Protein AF-A0A356QL07-F1 (afdb_monomer)

Sequence (91 aa):
MEVFEEENILEKSQTLGETLAARFNEWQGKFDCIDHVRNMGAMAAFELVNNKTDRTPNPELAAALCKKAREEGLILLSCGMYGNTIRFLMP

Mean predicted aligned error: 3.35 Å

Foldseek 3Di:
DVCCVVVVVVVQQQVLQVVQQVVLVVCVVPDQQWADWDTDRQKTKIFGAPGPPVRHGDQVVVVVVQVVCVVVVHHWAFDDPRSGMTIGDDD

Nearest PDB structures (foldseek):
  5m4b-assembly1_A-2  TM=9.484E-01  e=6.655E-07  Rhizobacter
  3dxv-assembly1_B  TM=9.422E-01  e=8.683E-07  Achromobacter obae
  5m49-ass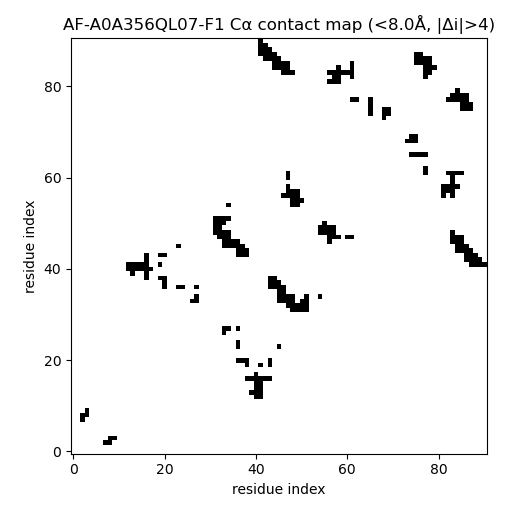embly1_A-2  TM=9.438E-01  e=1.579E-06  Rhizobium freirei PRF 81
  2zuk-assembly1_A  TM=9.402E-01  e=2.688E-06  Achromobacter obae
  5g4j-assembly1_B  TM=9.273E-01  e=2.515E-06  Paenarthrobacter aurescens TC1

Solvent-accessible surface area (backbone atoms only — not comparable to full-atom values): 4877 Å² total; per-residue (Å²): 111,67,66,48,64,78,64,40,46,67,61,51,28,40,55,48,18,52,55,51,49,56,52,45,53,52,42,41,74,72,35,60,36,37,43,79,67,48,69,59,36,33,42,30,37,37,31,28,22,75,31,79,86,79,55,45,74,24,31,68,60,32,52,50,48,32,52,52,35,44,78,74,74,39,90,61,47,64,36,72,97,69,36,13,26,44,56,46,72,67,136

pLDDT: mean 94.53, std 6.19, range [62.12, 98.5]

Structure (mmCIF, N/CA/C/O backbone):
data_AF-A0A356QL07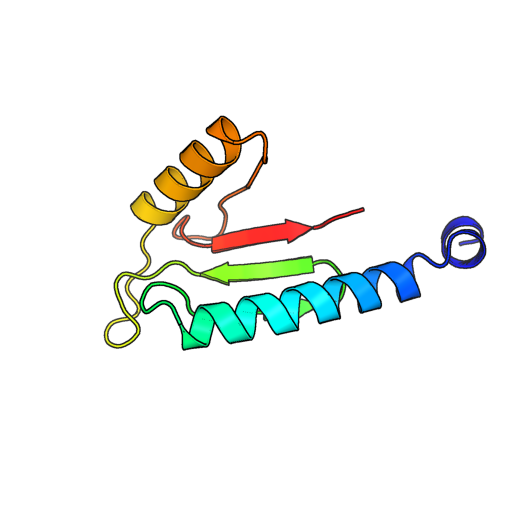-F1
#
_entry.id   AF-A0A356QL07-F1
#
loop_
_atom_site.group_PDB
_atom_site.id
_atom_site.type_symbol
_atom_site.label_atom_id
_atom_site.label_alt_id
_atom_site.label_comp_id
_atom_site.label_asym_id
_atom_site.label_entity_id
_atom_site.label_seq_id
_atom_site.pdbx_PDB_ins_code
_atom_site.Cartn_x
_atom_site.Cartn_y
_atom_site.Cartn_z
_atom_site.occupancy
_atom_site.B_iso_or_equiv
_atom_site.auth_seq_id
_atom_site.auth_comp_id
_atom_site.auth_asym_id
_atom_site.auth_atom_id
_atom_site.pdbx_PDB_model_num
ATOM 1 N N . MET A 1 1 ? -7.950 11.428 26.934 1.00 62.12 1 MET A N 1
ATOM 2 C CA . MET A 1 1 ? -8.013 9.984 27.239 1.00 62.12 1 MET A CA 1
ATOM 3 C C . MET A 1 1 ? -9.452 9.505 27.159 1.00 62.12 1 MET A C 1
ATOM 5 O O . MET A 1 1 ? -9.665 8.542 26.449 1.00 62.12 1 MET A O 1
ATOM 9 N N . GLU A 1 2 ? -10.418 10.243 27.721 1.00 75.38 2 GLU A N 1
ATOM 10 C CA . GLU A 1 2 ? -11.864 9.945 27.613 1.00 75.38 2 GLU A CA 1
ATOM 11 C C . GLU A 1 2 ? -12.330 9.626 26.183 1.00 75.38 2 GLU A C 1
ATOM 13 O O . GLU A 1 2 ? -12.837 8.541 25.956 1.00 75.38 2 GLU A O 1
ATOM 18 N N . VAL A 1 3 ? -12.023 10.460 25.182 1.00 82.31 3 VAL A N 1
ATOM 19 C CA . VAL A 1 3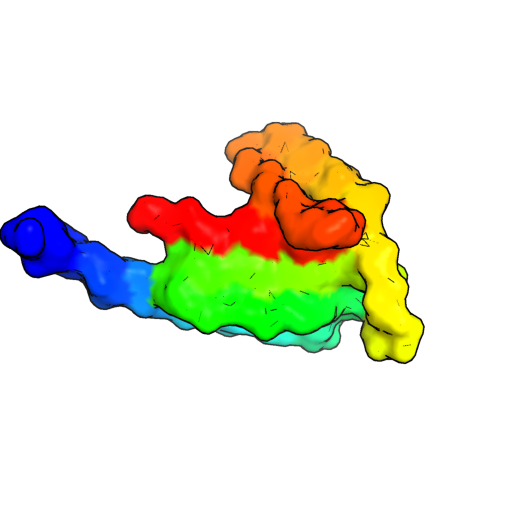 ? -12.415 10.199 23.776 1.00 82.31 3 VAL A CA 1
ATOM 20 C C . VAL A 1 3 ? -11.886 8.861 23.219 1.00 82.31 3 VAL A C 1
ATOM 22 O O . VAL A 1 3 ? -12.555 8.219 22.418 1.00 82.31 3 VAL A O 1
ATOM 25 N N . PHE A 1 4 ? -10.703 8.396 23.644 1.00 78.19 4 PHE A N 1
ATOM 26 C CA . PHE A 1 4 ? -10.174 7.099 23.189 1.00 78.19 4 PHE A CA 1
ATOM 27 C C . PHE A 1 4 ? -11.000 5.922 23.710 1.00 78.19 4 PHE A C 1
ATOM 29 O O . PHE A 1 4 ? -11.137 4.922 23.002 1.00 78.19 4 PHE A O 1
ATOM 36 N N . GLU A 1 5 ? -11.515 6.051 24.931 1.00 79.44 5 GLU A N 1
ATOM 37 C CA . GLU A 1 5 ? -12.331 5.045 25.606 1.00 79.44 5 GLU A CA 1
ATOM 38 C C . GLU A 1 5 ? -13.788 5.134 25.141 1.00 79.44 5 GLU A C 1
ATOM 40 O O . GLU A 1 5 ? -14.365 4.131 24.738 1.00 79.44 5 GLU A O 1
ATOM 45 N N . GLU A 1 6 ? -14.358 6.338 25.095 1.00 86.12 6 GLU A N 1
ATOM 46 C CA . GLU A 1 6 ? -15.735 6.586 24.657 1.00 86.12 6 GLU A CA 1
ATOM 47 C C . GLU A 1 6 ? -15.962 6.196 23.193 1.00 86.12 6 GLU A C 1
ATOM 49 O O . GLU A 1 6 ? -17.010 5.651 22.844 1.00 86.12 6 GLU A O 1
ATOM 54 N N . GLU A 1 7 ? -14.973 6.434 22.325 1.00 85.38 7 GLU A N 1
ATOM 55 C CA . GLU A 1 7 ? -15.073 6.098 20.907 1.00 85.38 7 GLU A CA 1
ATOM 56 C C . GLU A 1 7 ? -14.397 4.772 20.531 1.00 85.38 7 GLU A C 1
ATOM 58 O O . GLU A 1 7 ? -14.378 4.434 19.345 1.00 85.38 7 GLU A O 1
ATOM 63 N N . ASN A 1 8 ? -13.859 4.002 21.486 1.00 88.44 8 ASN A N 1
ATOM 64 C CA . ASN A 1 8 ? -13.157 2.731 21.236 1.00 88.44 8 ASN A CA 1
ATOM 65 C C . ASN A 1 8 ? -12.096 2.824 20.119 1.00 88.44 8 ASN A C 1
ATOM 67 O O . ASN A 1 8 ? -11.969 1.941 19.265 1.00 88.44 8 ASN A O 1
ATOM 71 N N . ILE A 1 9 ? -11.326 3.916 20.102 1.00 89.75 9 ILE A N 1
ATOM 72 C CA . ILE A 1 9 ? -10.398 4.246 19.003 1.00 89.75 9 ILE A CA 1
ATOM 73 C C . ILE A 1 9 ? -9.344 3.147 18.810 1.00 89.75 9 ILE A C 1
ATOM 75 O O . ILE A 1 9 ? -8.999 2.796 17.680 1.00 89.75 9 ILE A O 1
ATOM 79 N N . LEU A 1 10 ? -8.847 2.561 19.905 1.00 90.75 10 LEU A N 1
ATOM 80 C CA . LEU A 1 10 ? -7.841 1.496 19.845 1.00 90.75 10 LEU A CA 1
ATOM 81 C C . LEU A 1 10 ? -8.380 0.222 19.188 1.00 90.75 10 LEU A C 1
ATOM 83 O O . LEU A 1 10 ? -7.705 -0.360 18.341 1.00 90.75 10 LEU A O 1
ATOM 87 N N . GLU A 1 11 ? -9.588 -0.200 19.555 1.00 92.62 11 GLU A N 1
ATOM 88 C CA . GLU A 1 11 ? -10.222 -1.397 18.995 1.00 92.62 11 GLU A CA 1
ATOM 89 C C . GLU A 1 11 ? -10.569 -1.199 17.513 1.00 92.62 11 GLU A C 1
ATOM 91 O O . GLU A 1 11 ? -10.285 -2.065 16.680 1.00 92.62 11 GLU A O 1
ATOM 96 N N . LYS A 1 12 ? -11.082 -0.014 17.152 1.00 92.75 12 LYS A N 1
ATOM 97 C CA . LYS A 1 12 ? -11.313 0.373 15.752 1.00 92.75 12 LYS A CA 1
ATOM 98 C C . LYS A 1 12 ? -10.021 0.329 14.935 1.00 92.75 12 LYS A C 1
ATOM 100 O O . LYS A 1 12 ? -10.004 -0.254 13.852 1.00 92.75 12 LYS A O 1
ATOM 105 N N . SER A 1 13 ? -8.931 0.887 15.465 1.00 93.94 13 SER A N 1
ATOM 106 C CA . SER A 1 13 ? -7.620 0.878 14.805 1.00 93.94 13 SER A CA 1
ATOM 107 C C . SER A 1 13 ? -7.091 -0.543 14.590 1.00 93.94 13 SER A C 1
ATOM 109 O O . SER A 1 13 ? -6.576 -0.848 13.513 1.00 93.94 13 SER A O 1
ATOM 111 N N . GLN A 1 14 ? -7.259 -1.436 15.571 1.00 94.31 14 GLN A N 1
ATOM 112 C CA . GLN A 1 14 ? -6.883 -2.847 15.426 1.00 94.31 14 GLN A CA 1
ATOM 113 C C . GLN A 1 14 ? -7.712 -3.542 14.341 1.00 94.31 14 GLN A C 1
ATOM 115 O O . GLN A 1 14 ? -7.137 -4.116 13.419 1.00 94.31 14 GLN A O 1
ATOM 120 N N . THR A 1 15 ? -9.038 -3.392 14.374 1.00 94.88 15 THR A N 1
ATOM 121 C CA . THR A 1 15 ? -9.958 -3.998 13.393 1.00 94.88 15 THR A CA 1
ATOM 122 C C . THR A 1 15 ? -9.664 -3.537 11.958 1.00 94.88 15 THR A C 1
ATOM 124 O O . THR A 1 15 ? -9.629 -4.334 11.013 1.00 94.88 15 THR A O 1
ATOM 127 N N . LEU A 1 16 ? -9.408 -2.236 11.771 1.00 95.25 16 LEU A N 1
ATOM 128 C CA . LEU A 1 16 ? -8.995 -1.682 10.479 1.00 95.25 16 LEU A CA 1
ATOM 129 C C . LEU A 1 16 ? -7.639 -2.241 10.042 1.00 95.25 16 LEU A C 1
ATOM 131 O O . LEU A 1 16 ? -7.476 -2.635 8.886 1.00 95.25 16 LEU A O 1
ATOM 135 N N . GLY A 1 17 ? -6.681 -2.319 10.966 1.00 95.62 17 GLY A N 1
ATOM 136 C CA . GLY A 1 17 ? -5.364 -2.893 10.716 1.00 95.62 17 GLY A CA 1
ATOM 137 C C . GLY A 1 17 ? -5.414 -4.346 10.255 1.00 95.62 17 GLY A C 1
ATOM 138 O O . GLY A 1 17 ? -4.734 -4.698 9.294 1.00 95.62 17 GLY A O 1
ATOM 139 N N . GLU A 1 18 ? -6.242 -5.176 10.888 1.00 96.56 18 GLU A N 1
ATOM 140 C CA . GLU A 1 18 ? -6.458 -6.576 10.500 1.00 96.56 18 GLU A CA 1
ATOM 141 C C . GLU A 1 18 ? -7.071 -6.687 9.101 1.00 96.56 18 GLU A C 1
ATOM 143 O O . GLU A 1 18 ? -6.605 -7.473 8.272 1.00 96.56 18 GLU A O 1
ATOM 148 N N . THR A 1 19 ? -8.06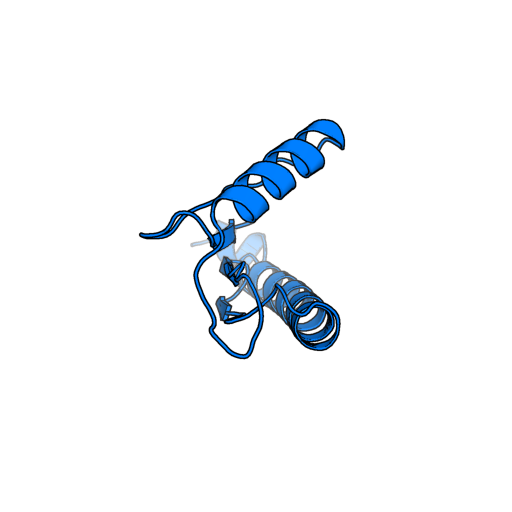0 -5.841 8.801 1.00 96.56 19 THR A N 1
ATOM 149 C CA . THR A 1 19 ? -8.695 -5.777 7.476 1.00 96.56 19 THR A CA 1
ATOM 150 C C . THR A 1 19 ? -7.675 -5.433 6.385 1.00 96.56 19 THR A C 1
ATOM 152 O O . THR A 1 19 ? -7.633 -6.081 5.334 1.00 96.56 19 THR A O 1
ATOM 155 N N . LEU A 1 20 ? -6.823 -4.432 6.634 1.00 96.38 20 LEU A N 1
ATOM 156 C CA . LEU A 1 20 ? -5.762 -4.032 5.708 1.00 96.38 20 LEU A CA 1
ATOM 157 C C . LEU A 1 20 ? -4.700 -5.119 5.569 1.00 96.38 20 LEU A C 1
ATOM 159 O O . LEU A 1 20 ? -4.313 -5.438 4.449 1.00 96.38 20 LEU A O 1
ATOM 163 N N . ALA A 1 21 ? -4.265 -5.727 6.673 1.00 96.44 21 ALA A N 1
ATOM 164 C CA . ALA A 1 21 ? -3.270 -6.792 6.657 1.00 96.44 21 ALA A CA 1
ATOM 165 C C . ALA A 1 21 ? -3.748 -7.993 5.834 1.00 96.44 21 ALA A C 1
ATOM 167 O O . ALA A 1 21 ? -3.011 -8.483 4.979 1.00 96.44 21 ALA A O 1
ATOM 168 N N . ALA A 1 22 ? -4.991 -8.441 6.028 1.00 97.88 22 ALA A N 1
ATOM 169 C CA . ALA A 1 22 ? -5.569 -9.526 5.239 1.00 97.88 22 ALA A CA 1
ATOM 170 C C . ALA A 1 22 ? -5.584 -9.182 3.741 1.00 97.88 22 ALA A C 1
ATOM 172 O O . ALA A 1 22 ? -5.120 -9.969 2.913 1.00 97.88 22 ALA A O 1
ATOM 173 N N . ARG A 1 23 ? -6.040 -7.970 3.393 1.00 97.62 23 ARG A N 1
ATOM 174 C CA . ARG A 1 23 ? -6.091 -7.504 2.002 1.00 97.62 23 ARG A CA 1
ATOM 175 C C . ARG A 1 23 ? -4.705 -7.399 1.368 1.00 97.62 23 ARG A C 1
ATOM 177 O O . ARG A 1 23 ? -4.520 -7.802 0.223 1.00 97.62 23 ARG A O 1
ATOM 184 N N . PHE A 1 24 ? -3.736 -6.848 2.088 1.00 97.38 24 PHE A N 1
ATOM 185 C CA . PHE A 1 24 ? -2.389 -6.642 1.570 1.00 97.38 24 PHE A CA 1
ATOM 186 C C . PHE A 1 24 ? -1.639 -7.962 1.416 1.00 97.38 24 PHE A C 1
ATOM 188 O O . PHE A 1 24 ? -0.948 -8.124 0.419 1.00 97.38 24 PHE A O 1
ATOM 195 N N . ASN A 1 25 ? -1.830 -8.929 2.318 1.00 97.38 25 ASN A N 1
ATOM 196 C CA . ASN A 1 25 ? -1.276 -10.276 2.156 1.00 97.38 25 ASN A CA 1
ATOM 197 C C . ASN A 1 25 ? -1.848 -10.986 0.917 1.00 97.38 25 ASN A C 1
ATOM 199 O O . ASN A 1 25 ? -1.097 -11.595 0.155 1.00 97.38 25 ASN A O 1
ATOM 203 N N . GLU A 1 26 ? -3.157 -10.866 0.664 1.00 98.44 26 GLU A N 1
ATOM 204 C CA . GLU A 1 26 ? -3.772 -11.374 -0.571 1.00 98.44 26 GLU A CA 1
ATOM 205 C C . GLU A 1 26 ? -3.134 -10.724 -1.810 1.00 98.44 26 GLU A C 1
ATOM 207 O O . GLU A 1 26 ? -2.728 -11.408 -2.751 1.00 98.44 26 GLU A O 1
ATOM 212 N N . TRP A 1 27 ? -3.001 -9.396 -1.803 1.00 98.19 27 TRP A N 1
ATOM 213 C CA . TRP A 1 27 ? -2.393 -8.647 -2.899 1.00 98.19 27 TRP A CA 1
ATOM 214 C C . TRP A 1 27 ? -0.921 -8.972 -3.103 1.00 98.19 27 TRP A C 1
ATOM 216 O O . TRP A 1 27 ? -0.507 -9.141 -4.246 1.00 98.19 27 TRP A O 1
ATOM 226 N N . GLN A 1 28 ? -0.152 -9.126 -2.029 1.00 97.50 28 GLN A N 1
ATOM 227 C CA . GLN A 1 28 ? 1.234 -9.563 -2.100 1.00 97.50 28 GLN A CA 1
ATOM 228 C C . GLN A 1 28 ? 1.320 -10.976 -2.675 1.00 97.50 28 GLN A C 1
ATOM 230 O O . GLN A 1 28 ? 2.228 -11.247 -3.440 1.00 97.50 28 GLN A O 1
ATOM 235 N N . GLY A 1 29 ? 0.374 -11.878 -2.403 1.00 97.12 29 GLY A N 1
ATOM 236 C CA . GLY A 1 29 ? 0.317 -13.186 -3.067 1.00 97.12 29 GLY A CA 1
ATOM 237 C C . GLY A 1 29 ? -0.031 -13.104 -4.560 1.00 97.12 29 GLY A C 1
ATOM 238 O O . GLY A 1 29 ? 0.492 -13.874 -5.363 1.00 97.12 29 GLY A O 1
ATOM 239 N N . LYS A 1 30 ? -0.890 -12.152 -4.936 1.00 98.19 30 LYS A N 1
ATOM 240 C CA . LYS A 1 30 ? -1.506 -12.050 -6.267 1.00 98.19 30 LYS A CA 1
ATOM 241 C C . LYS A 1 30 ? -0.726 -11.207 -7.277 1.00 98.19 30 LYS A C 1
ATOM 243 O O . LYS A 1 30 ? -0.747 -11.517 -8.466 1.00 98.19 30 LYS A O 1
ATOM 248 N N . PHE A 1 31 ? -0.091 -10.127 -6.835 1.00 98.12 31 PHE A N 1
ATOM 249 C CA . PHE A 1 31 ? 0.558 -9.145 -7.697 1.00 98.12 31 PHE A CA 1
ATOM 250 C C . PHE A 1 31 ? 2.071 -9.192 -7.501 1.00 98.12 31 PHE A C 1
ATOM 252 O O . PHE A 1 31 ? 2.570 -9.086 -6.384 1.00 98.12 31 PHE A O 1
ATOM 259 N N . ASP A 1 32 ? 2.814 -9.341 -8.596 1.00 97.56 32 ASP A N 1
ATOM 260 C CA . ASP A 1 32 ? 4.279 -9.421 -8.548 1.00 97.56 32 ASP A CA 1
ATOM 261 C C . ASP A 1 32 ? 4.943 -8.072 -8.219 1.00 97.56 32 ASP A C 1
ATOM 263 O O . ASP A 1 32 ? 6.060 -8.020 -7.719 1.00 97.56 32 ASP A O 1
ATOM 267 N N . CYS A 1 33 ? 4.228 -6.969 -8.441 1.00 97.94 33 CYS A N 1
ATOM 268 C CA . CYS A 1 33 ? 4.710 -5.628 -8.139 1.00 97.94 33 CYS A CA 1
ATOM 269 C C . CYS A 1 33 ? 4.467 -5.181 -6.691 1.00 97.94 33 CYS A C 1
ATOM 271 O O . CYS A 1 33 ? 4.873 -4.077 -6.350 1.00 97.94 33 CYS A O 1
ATOM 273 N N . ILE A 1 34 ? 3.802 -5.979 -5.848 1.00 98.31 34 ILE A N 1
ATOM 274 C CA . ILE A 1 34 ? 3.528 -5.636 -4.443 1.00 98.31 34 ILE A CA 1
ATOM 275 C C . ILE A 1 34 ? 4.426 -6.476 -3.535 1.00 98.31 34 ILE A C 1
ATOM 277 O O . ILE A 1 34 ? 4.387 -7.706 -3.588 1.00 98.31 34 ILE A O 1
ATOM 281 N N . ASP A 1 35 ? 5.196 -5.810 -2.673 1.00 97.38 35 ASP A N 1
ATOM 282 C CA . ASP A 1 35 ? 6.060 -6.455 -1.680 1.00 97.38 35 ASP A CA 1
ATOM 283 C C . ASP A 1 35 ? 6.114 -5.671 -0.347 1.00 97.38 35 ASP A C 1
ATOM 285 O O . ASP A 1 35 ? 5.519 -4.599 -0.207 1.00 97.38 35 ASP A O 1
ATOM 289 N N . HIS A 1 36 ? 6.800 -6.228 0.657 1.00 95.69 36 HIS A N 1
ATOM 290 C CA . HIS A 1 36 ? 7.060 -5.628 1.977 1.00 95.69 36 HIS A CA 1
ATOM 291 C C . HIS A 1 36 ? 5.828 -5.030 2.683 1.00 95.69 36 HIS A C 1
ATOM 293 O O . HIS A 1 36 ? 5.879 -3.925 3.242 1.00 95.69 36 HIS A O 1
ATOM 299 N N . VAL A 1 37 ? 4.724 -5.780 2.683 1.00 96.88 37 VAL A N 1
ATOM 300 C CA . VAL A 1 37 ? 3.514 -5.446 3.443 1.00 96.88 37 VAL A CA 1
ATOM 301 C C . VAL A 1 37 ? 3.835 -5.313 4.932 1.00 96.88 37 VAL A C 1
ATOM 303 O O . VAL A 1 37 ? 4.502 -6.164 5.518 1.00 96.88 37 VAL A O 1
ATOM 306 N N . ARG A 1 38 ? 3.344 -4.239 5.552 1.00 95.75 38 ARG A N 1
ATOM 307 C CA . ARG A 1 38 ? 3.530 -3.952 6.979 1.00 95.75 38 ARG A CA 1
ATOM 308 C C . ARG A 1 38 ? 2.341 -3.191 7.555 1.00 95.75 38 ARG A C 1
ATOM 310 O O . ARG A 1 38 ? 1.752 -2.354 6.872 1.00 95.75 38 ARG A O 1
ATOM 317 N N . ASN A 1 39 ? 2.019 -3.440 8.822 1.00 94.88 39 ASN A N 1
ATOM 318 C CA . ASN A 1 39 ? 0.938 -2.759 9.532 1.00 94.88 39 ASN A CA 1
ATOM 319 C C . ASN A 1 39 ? 1.196 -2.663 11.045 1.00 94.88 39 ASN A C 1
ATOM 321 O O . ASN A 1 39 ? 1.881 -3.496 11.632 1.00 94.88 39 ASN A O 1
ATOM 325 N N . MET A 1 40 ? 0.610 -1.642 11.668 1.00 94.38 40 MET A N 1
ATOM 326 C CA . MET A 1 40 ? 0.511 -1.446 13.112 1.00 94.38 40 MET A CA 1
ATOM 327 C C . MET A 1 40 ? -0.804 -0.708 13.396 1.00 94.38 40 MET A C 1
ATOM 329 O O . MET A 1 40 ? -0.894 0.510 13.230 1.00 94.38 40 MET A O 1
ATOM 333 N N . GLY A 1 41 ? -1.853 -1.460 13.745 1.00 93.50 41 GLY A N 1
ATOM 334 C CA . GLY A 1 41 ? -3.225 -0.939 13.725 1.00 93.50 41 GLY A CA 1
ATOM 335 C C . GLY A 1 41 ? -3.578 -0.372 12.344 1.00 93.50 41 GLY A C 1
ATOM 336 O O . GLY A 1 41 ? -3.167 -0.927 11.323 1.00 93.50 41 GLY A O 1
ATOM 337 N N . ALA A 1 42 ? -4.270 0.767 12.306 1.00 92.81 42 ALA A N 1
ATOM 338 C CA . ALA A 1 42 ? -4.655 1.450 11.068 1.00 92.81 42 ALA A CA 1
ATOM 339 C C . ALA A 1 42 ? -3.482 2.095 10.295 1.00 92.81 42 ALA A C 1
ATOM 341 O O . ALA A 1 42 ? -3.676 2.587 9.181 1.00 92.81 42 ALA A O 1
ATOM 342 N N . MET A 1 43 ? -2.262 2.104 10.850 1.00 95.19 43 MET A N 1
ATOM 343 C CA . MET A 1 43 ? -1.069 2.550 10.132 1.00 95.19 43 MET A CA 1
ATOM 344 C C . MET A 1 43 ? -0.482 1.384 9.339 1.00 95.19 43 MET A C 1
ATOM 346 O O . MET A 1 43 ? 0.145 0.491 9.905 1.00 95.19 43 MET A O 1
ATOM 350 N N . ALA A 1 44 ? -0.660 1.390 8.023 1.00 96.00 44 ALA A N 1
ATOM 351 C CA . ALA A 1 44 ? -0.236 0.285 7.170 1.00 96.00 44 ALA A CA 1
ATOM 352 C C . ALA A 1 44 ? 0.390 0.770 5.863 1.00 96.00 44 ALA A C 1
ATOM 354 O O . ALA A 1 44 ? 0.180 1.904 5.431 1.00 96.00 44 ALA A O 1
ATOM 355 N N . ALA A 1 45 ? 1.191 -0.083 5.233 1.00 97.19 45 ALA A N 1
ATOM 356 C CA . ALA A 1 45 ? 1.827 0.218 3.962 1.00 97.19 45 ALA A CA 1
ATOM 357 C C . ALA A 1 45 ? 2.202 -1.049 3.188 1.00 97.19 45 ALA A C 1
ATOM 359 O O . ALA A 1 45 ? 2.387 -2.121 3.766 1.00 97.19 45 ALA A O 1
ATOM 360 N N . PHE A 1 46 ? 2.383 -0.880 1.884 1.00 97.88 46 PHE A N 1
ATOM 361 C CA . PHE A 1 46 ? 3.064 -1.834 1.015 1.00 97.88 46 PHE A CA 1
ATOM 362 C C . PHE A 1 46 ? 3.971 -1.080 0.040 1.00 97.88 46 PHE A C 1
ATOM 364 O O . PHE A 1 46 ? 3.792 0.120 -0.201 1.00 97.88 46 PHE A O 1
ATOM 371 N N . GLU A 1 47 ? 4.948 -1.782 -0.518 1.00 98.19 47 GLU A N 1
ATOM 372 C CA . GLU A 1 47 ? 5.889 -1.238 -1.490 1.00 98.19 47 GLU A CA 1
ATOM 373 C C . GLU A 1 47 ? 5.568 -1.723 -2.893 1.00 98.19 47 GLU A C 1
ATOM 375 O O . GLU A 1 47 ? 5.218 -2.885 -3.103 1.00 98.19 47 GLU A O 1
ATOM 380 N N . LEU A 1 48 ? 5.706 -0.811 -3.853 1.00 98.50 48 LEU A N 1
ATOM 381 C CA . LEU A 1 48 ? 5.650 -1.120 -5.269 1.00 98.50 48 LEU A CA 1
ATOM 382 C C . LEU A 1 48 ? 7.065 -1.341 -5.797 1.00 98.50 48 LEU A C 1
ATOM 384 O O . LEU A 1 48 ? 7.938 -0.478 -5.673 1.00 98.50 48 LEU A O 1
ATOM 388 N N . VAL A 1 49 ? 7.289 -2.512 -6.372 1.00 98.31 49 VAL A N 1
ATOM 389 C CA . VAL A 1 49 ? 8.560 -2.932 -6.963 1.00 98.31 49 VAL A CA 1
ATOM 390 C C . VAL A 1 49 ? 8.337 -3.405 -8.396 1.00 98.31 49 VAL A C 1
ATOM 392 O O . VAL A 1 49 ? 7.207 -3.680 -8.796 1.00 98.31 49 VAL A O 1
ATOM 395 N N . ASN A 1 50 ? 9.401 -3.494 -9.191 1.00 97.25 50 ASN A N 1
ATOM 396 C CA . ASN A 1 50 ? 9.303 -4.015 -10.558 1.00 97.25 50 ASN A CA 1
ATOM 397 C C . ASN A 1 50 ? 8.848 -5.479 -10.585 1.00 97.25 50 ASN A C 1
ATOM 399 O O . ASN A 1 50 ? 8.025 -5.848 -11.419 1.00 97.25 50 ASN A O 1
ATOM 403 N N . ASN A 1 51 ? 9.398 -6.294 -9.685 1.00 96.56 51 ASN A N 1
ATOM 404 C CA . ASN A 1 51 ? 9.052 -7.696 -9.465 1.00 96.56 51 ASN A CA 1
ATOM 405 C C . ASN A 1 51 ? 9.635 -8.171 -8.122 1.00 96.56 51 ASN A C 1
ATOM 407 O O . ASN A 1 51 ? 10.495 -7.506 -7.535 1.00 96.56 51 ASN A O 1
ATOM 411 N N . LYS A 1 52 ? 9.233 -9.359 -7.660 1.00 94.44 52 LYS A N 1
ATOM 412 C CA . LYS A 1 52 ? 9.732 -9.944 -6.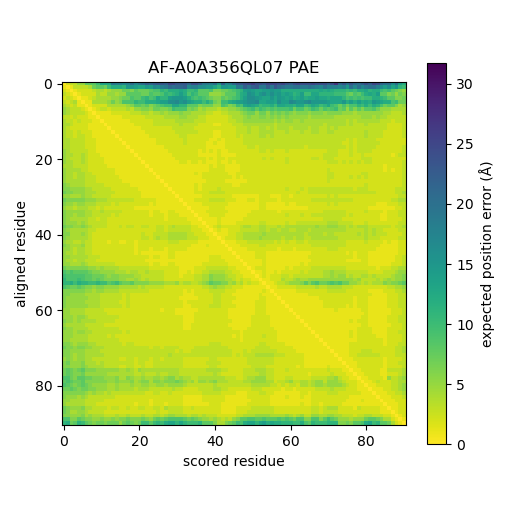399 1.00 94.44 52 LYS A CA 1
ATOM 413 C C . LYS A 1 52 ? 11.144 -10.530 -6.465 1.00 94.44 52 LYS A C 1
ATOM 415 O O . LYS A 1 52 ? 11.686 -10.907 -5.426 1.00 94.44 52 LYS A O 1
ATOM 420 N N . THR A 1 53 ? 11.733 -10.643 -7.655 1.00 94.81 53 THR A N 1
ATOM 421 C CA . THR A 1 53 ? 13.077 -11.215 -7.831 1.00 94.81 53 THR A CA 1
ATOM 422 C C . THR A 1 53 ? 14.155 -10.166 -7.572 1.00 94.81 53 THR A C 1
ATOM 424 O O . THR A 1 53 ? 15.041 -10.396 -6.753 1.00 94.81 53 THR A O 1
ATOM 427 N N . ASP A 1 54 ? 14.070 -9.011 -8.234 1.00 93.88 54 ASP A N 1
ATOM 428 C CA . ASP A 1 54 ? 15.026 -7.910 -8.074 1.00 93.88 54 ASP A CA 1
ATOM 429 C C . ASP A 1 54 ? 14.609 -6.891 -7.002 1.00 93.88 54 ASP A C 1
ATOM 431 O O . ASP A 1 54 ? 15.468 -6.194 -6.462 1.00 93.88 54 ASP A O 1
ATOM 435 N N . ARG A 1 55 ? 13.310 -6.829 -6.662 1.00 96.25 55 ARG A N 1
ATOM 436 C CA . ARG A 1 55 ? 12.711 -5.893 -5.691 1.00 96.25 55 ARG A CA 1
ATOM 437 C C . ARG A 1 55 ? 13.105 -4.430 -5.909 1.00 96.25 55 ARG A C 1
ATOM 439 O O . ARG A 1 55 ? 13.155 -3.642 -4.964 1.00 96.25 55 ARG A O 1
ATOM 446 N N . THR A 1 56 ? 13.372 -4.049 -7.152 1.00 98.00 56 THR A N 1
ATOM 447 C CA . THR A 1 56 ? 13.745 -2.679 -7.501 1.00 98.00 56 THR A CA 1
ATOM 448 C C . THR A 1 56 ? 12.557 -1.754 -7.230 1.00 98.00 56 THR A C 1
ATOM 450 O O . THR A 1 56 ? 11.481 -2.014 -7.779 1.00 98.00 56 THR A O 1
ATOM 453 N N . PRO A 1 57 ? 12.707 -0.686 -6.420 1.00 98.38 57 PRO A N 1
ATOM 454 C CA . PRO A 1 57 ? 11.638 0.276 -6.163 1.00 98.38 57 PRO A CA 1
ATOM 455 C C . PRO A 1 57 ? 11.051 0.854 -7.455 1.00 98.38 57 PRO A C 1
ATOM 457 O O . PRO A 1 57 ? 11.802 1.263 -8.337 1.00 98.38 57 PRO A O 1
ATOM 460 N N . ASN A 1 58 ? 9.720 0.927 -7.544 1.00 98.31 58 ASN A N 1
ATOM 461 C CA . ASN A 1 58 ? 9.014 1.458 -8.713 1.00 98.31 58 ASN A CA 1
ATOM 462 C C . ASN A 1 58 ? 8.151 2.689 -8.343 1.00 98.31 58 ASN A C 1
A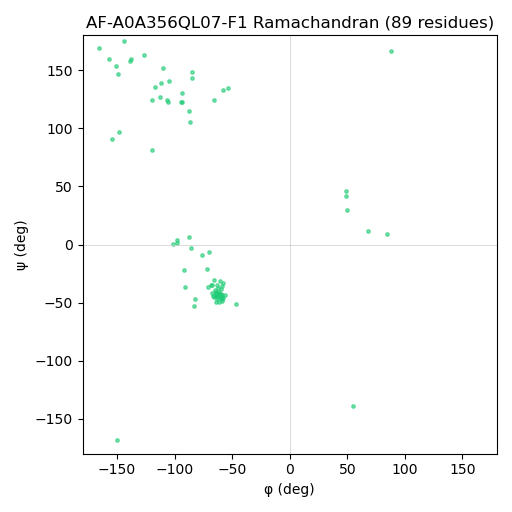TOM 464 O O . ASN A 1 58 ? 6.946 2.558 -8.086 1.00 98.31 58 ASN A O 1
ATOM 468 N N . PRO A 1 59 ? 8.753 3.893 -8.256 1.00 98.25 59 PRO A N 1
ATOM 469 C CA . PRO A 1 59 ? 8.024 5.128 -7.964 1.00 98.25 59 PRO A CA 1
ATOM 470 C C . PRO A 1 59 ? 7.042 5.538 -9.064 1.00 98.25 59 PRO A C 1
ATOM 472 O O . PRO A 1 59 ? 6.009 6.139 -8.766 1.00 98.25 59 PRO A O 1
ATOM 475 N N . GLU A 1 60 ? 7.318 5.214 -10.327 1.00 98.38 60 GLU A N 1
ATOM 476 C CA . GLU A 1 60 ? 6.438 5.538 -11.450 1.00 98.38 60 GLU A CA 1
ATOM 477 C C . GLU A 1 60 ? 5.095 4.811 -11.322 1.00 98.38 60 GLU A C 1
ATOM 479 O O . GLU A 1 60 ? 4.036 5.416 -11.513 1.00 98.38 60 GLU A O 1
ATOM 484 N N . LEU A 1 61 ? 5.121 3.534 -10.927 1.00 98.31 61 LEU A N 1
ATOM 485 C CA . LEU A 1 61 ? 3.922 2.746 -10.654 1.00 98.31 61 LEU A CA 1
ATOM 486 C C . LEU A 1 61 ? 3.155 3.300 -9.449 1.00 98.31 61 LEU A C 1
ATOM 488 O O . LEU A 1 61 ? 1.927 3.370 -9.496 1.00 98.31 61 LEU A O 1
ATOM 492 N N . ALA A 1 62 ? 3.853 3.745 -8.400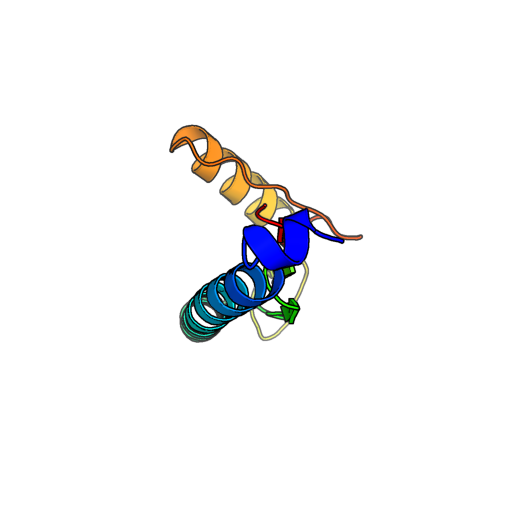 1.00 98.50 62 ALA A N 1
ATOM 493 C CA . ALA A 1 62 ? 3.217 4.391 -7.253 1.00 98.50 62 ALA A CA 1
ATOM 494 C C . ALA A 1 62 ? 2.503 5.689 -7.653 1.00 98.50 62 ALA A C 1
ATOM 496 O O . ALA A 1 62 ? 1.342 5.894 -7.293 1.00 98.50 62 ALA A O 1
ATOM 497 N N . ALA A 1 63 ? 3.147 6.535 -8.459 1.00 98.25 63 ALA A N 1
ATOM 498 C CA . ALA A 1 63 ? 2.546 7.760 -8.976 1.00 98.25 63 ALA A CA 1
ATOM 499 C C . ALA A 1 63 ? 1.335 7.473 -9.881 1.00 98.25 63 ALA A C 1
ATOM 501 O O . ALA A 1 63 ? 0.295 8.125 -9.749 1.00 98.25 63 ALA A O 1
ATOM 502 N N . ALA A 1 64 ? 1.438 6.476 -10.766 1.00 98.44 64 ALA A N 1
ATOM 503 C CA . ALA A 1 64 ? 0.342 6.050 -11.632 1.00 98.44 64 ALA A CA 1
ATOM 504 C C . ALA A 1 64 ? -0.849 5.509 -10.826 1.00 98.44 64 ALA A C 1
ATOM 506 O O . ALA A 1 64 ? -1.994 5.872 -11.104 1.00 98.44 64 ALA A O 1
ATOM 507 N N . LEU A 1 65 ? -0.585 4.706 -9.791 1.00 98.19 65 LEU A N 1
ATOM 508 C CA . LEU A 1 65 ? -1.609 4.192 -8.886 1.00 98.19 65 LEU A CA 1
ATOM 509 C C . LEU A 1 65 ? -2.303 5.327 -8.123 1.00 98.19 65 LEU A C 1
ATOM 511 O O . LEU A 1 65 ? -3.530 5.370 -8.098 1.00 98.19 65 LEU A O 1
ATOM 515 N N . CYS A 1 66 ? -1.550 6.277 -7.560 1.00 98.00 66 CYS A N 1
ATOM 516 C CA . CYS A 1 66 ? -2.112 7.451 -6.887 1.00 98.00 66 CYS A CA 1
ATOM 517 C C . CYS A 1 66 ? -2.978 8.295 -7.832 1.00 98.00 66 CYS A C 1
ATOM 519 O O . CYS A 1 66 ? -4.066 8.730 -7.453 1.00 98.00 66 CYS A O 1
ATOM 521 N N . LYS A 1 67 ? -2.525 8.505 -9.075 1.00 98.31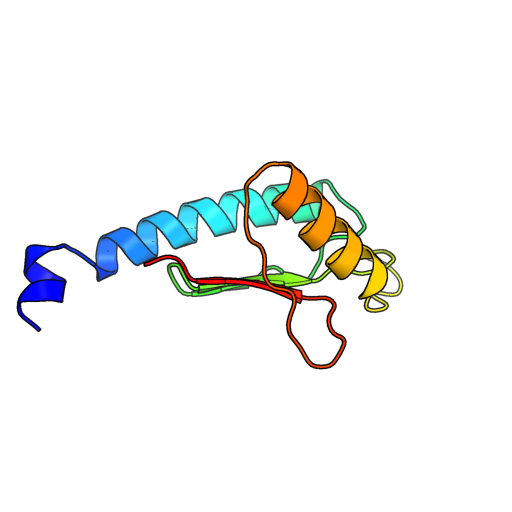 67 LYS A N 1
ATOM 522 C CA . LYS A 1 67 ? -3.297 9.219 -10.098 1.00 98.31 67 LYS A CA 1
ATOM 523 C C . LYS A 1 67 ? -4.607 8.492 -10.405 1.00 98.31 67 LYS A C 1
ATOM 525 O O . LYS A 1 67 ? -5.659 9.122 -10.370 1.00 98.31 67 LYS A O 1
ATOM 530 N N . LYS A 1 68 ? -4.553 7.180 -10.653 1.00 98.50 68 LYS A N 1
ATOM 531 C CA . LYS A 1 68 ? -5.745 6.382 -10.957 1.00 98.50 68 LYS A CA 1
ATOM 532 C C . LYS A 1 68 ? -6.715 6.346 -9.779 1.00 98.50 68 LYS A C 1
ATOM 534 O O . LYS A 1 68 ? -7.900 6.571 -9.972 1.00 98.50 68 LYS A O 1
ATOM 539 N N . ALA A 1 69 ? -6.223 6.138 -8.560 1.00 98.00 69 ALA A N 1
ATOM 540 C CA . ALA A 1 69 ? -7.054 6.184 -7.361 1.00 98.00 69 ALA A CA 1
ATOM 541 C C . ALA A 1 69 ? -7.776 7.533 -7.240 1.00 98.00 69 ALA A C 1
ATOM 543 O O . ALA A 1 69 ? -8.982 7.557 -7.008 1.00 98.00 69 ALA A O 1
ATOM 544 N N . ARG A 1 70 ? -7.072 8.646 -7.491 1.00 97.94 70 ARG A N 1
ATOM 545 C CA . ARG A 1 70 ? -7.667 9.987 -7.473 1.00 97.94 70 ARG A CA 1
ATOM 546 C C . ARG A 1 70 ? -8.768 10.153 -8.520 1.00 97.94 70 ARG A C 1
ATOM 548 O O . ARG A 1 70 ? -9.786 10.765 -8.212 1.00 97.94 70 ARG A O 1
ATOM 555 N N . GLU A 1 71 ? -8.568 9.647 -9.735 1.00 98.44 71 GLU A N 1
ATOM 556 C CA . GLU A 1 71 ? -9.590 9.657 -10.795 1.00 98.44 71 GLU A CA 1
ATOM 557 C C . GLU A 1 71 ? -10.848 8.871 -10.386 1.00 98.44 71 GLU A C 1
ATOM 559 O O . GLU A 1 71 ? -11.952 9.266 -10.745 1.00 98.44 71 GLU A O 1
ATOM 564 N N . GLU A 1 72 ? -10.689 7.821 -9.576 1.00 98.38 72 GLU A N 1
ATOM 565 C CA . GLU A 1 72 ? -11.780 7.019 -8.998 1.00 98.38 72 GLU A CA 1
ATOM 566 C C . GLU A 1 72 ? -12.323 7.582 -7.664 1.00 98.38 72 GLU A C 1
ATOM 568 O O . GLU A 1 72 ? -13.138 6.945 -6.998 1.00 98.38 72 GLU A O 1
ATOM 573 N N . GLY A 1 73 ? -11.881 8.771 -7.238 1.00 97.75 73 GLY A N 1
ATOM 574 C CA . GLY A 1 73 ? -12.357 9.433 -6.018 1.00 97.75 73 GLY A CA 1
ATOM 575 C C . GLY A 1 73 ? -11.662 9.012 -4.715 1.00 97.75 73 GLY A C 1
ATOM 576 O O . GLY A 1 73 ? -12.093 9.426 -3.640 1.00 97.75 73 GLY A O 1
ATOM 577 N N . LEU A 1 74 ? -10.575 8.238 -4.783 1.00 96.19 74 LEU A N 1
ATOM 578 C CA . LEU A 1 74 ? -9.764 7.829 -3.634 1.00 96.19 74 LEU A CA 1
ATOM 579 C C . LEU A 1 74 ? -8.433 8.589 -3.590 1.00 96.19 74 LEU A C 1
ATOM 581 O O . LEU A 1 74 ? -7.609 8.501 -4.497 1.00 96.19 74 LEU A O 1
ATOM 585 N N . ILE A 1 75 ? -8.166 9.292 -2.492 1.00 95.25 75 ILE A N 1
ATOM 586 C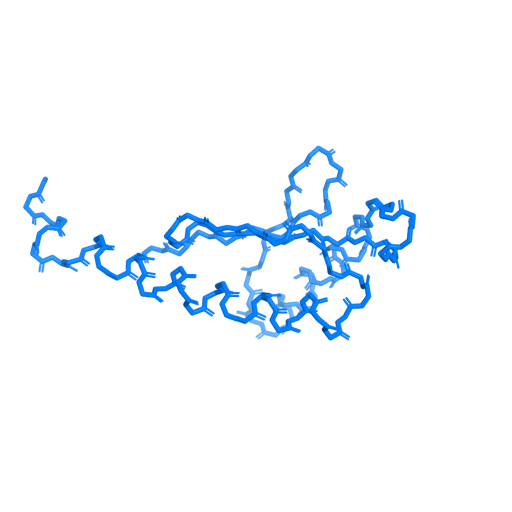 CA . ILE A 1 75 ? -6.875 9.956 -2.293 1.00 95.25 75 ILE A CA 1
ATOM 587 C C . ILE A 1 75 ? -5.890 8.984 -1.644 1.00 95.25 75 ILE A C 1
ATOM 589 O O . ILE A 1 75 ? -6.061 8.588 -0.494 1.00 95.25 75 ILE A O 1
ATOM 593 N N . LEU A 1 76 ? -4.838 8.633 -2.384 1.00 95.69 76 LEU A N 1
ATOM 594 C CA . LEU A 1 76 ? -3.694 7.868 -1.889 1.00 95.69 76 LEU A CA 1
ATOM 595 C C . LEU A 1 76 ? -2.450 8.751 -1.812 1.00 95.69 76 LEU A C 1
ATOM 597 O O . LEU A 1 76 ? -2.294 9.701 -2.582 1.00 95.69 76 LEU A O 1
ATOM 601 N N . LEU A 1 77 ? -1.554 8.407 -0.889 1.00 92.56 77 LEU A N 1
ATOM 602 C CA . LEU A 1 77 ? -0.272 9.075 -0.711 1.00 92.56 77 LEU A CA 1
ATOM 603 C C . LEU A 1 77 ? 0.864 8.074 -0.915 1.00 92.56 77 LEU A C 1
ATOM 605 O O . LEU A 1 77 ? 0.939 7.055 -0.223 1.00 92.56 77 LEU A O 1
ATOM 609 N N . SER A 1 78 ? 1.767 8.403 -1.836 1.00 96.25 78 SER A N 1
ATOM 610 C CA . SER A 1 78 ? 3.062 7.742 -1.959 1.00 96.25 78 SER A CA 1
ATOM 611 C C . SER A 1 78 ? 4.081 8.379 -1.005 1.00 96.25 78 SER A C 1
ATOM 613 O O . SER A 1 78 ? 4.075 9.594 -0.799 1.00 96.25 78 SER A O 1
ATOM 615 N N . CYS A 1 79 ? 4.966 7.581 -0.413 1.00 94.25 79 CYS A N 1
ATOM 616 C CA . CYS A 1 79 ? 6.014 8.042 0.500 1.00 94.25 79 CYS A CA 1
ATOM 617 C C . CYS A 1 79 ? 7.266 7.144 0.449 1.00 94.25 79 CYS A C 1
ATOM 619 O O . CYS A 1 79 ? 7.394 6.277 -0.416 1.00 94.25 79 CYS A O 1
ATOM 621 N N . GLY A 1 80 ? 8.176 7.338 1.410 1.00 91.44 80 GLY A N 1
ATOM 622 C CA . GLY A 1 80 ? 9.437 6.600 1.516 1.00 91.44 80 GLY A CA 1
ATOM 623 C C . GLY A 1 80 ? 10.570 7.253 0.724 1.00 91.44 80 GLY A C 1
ATOM 624 O O . GLY A 1 80 ? 10.337 8.137 -0.097 1.00 91.44 80 GLY A O 1
ATOM 625 N N . MET A 1 81 ? 11.807 6.815 0.977 1.00 94.44 81 MET A N 1
ATOM 626 C CA . MET A 1 81 ? 13.014 7.387 0.358 1.00 94.44 81 MET A CA 1
ATOM 627 C C . MET A 1 81 ? 12.993 7.293 -1.173 1.00 94.44 81 MET A C 1
ATOM 629 O O . MET A 1 81 ? 13.441 8.212 -1.851 1.00 94.44 81 MET A O 1
ATOM 633 N N . TYR A 1 82 ? 12.438 6.202 -1.703 1.00 96.38 82 TYR A N 1
ATOM 634 C CA . TYR A 1 82 ? 12.349 5.942 -3.139 1.00 96.38 82 TYR A CA 1
ATOM 635 C C . TYR A 1 82 ? 10.990 6.308 -3.745 1.00 96.38 82 TYR A C 1
ATOM 637 O O . TYR A 1 82 ? 10.788 6.067 -4.925 1.00 96.38 82 TYR A O 1
ATOM 645 N N . GLY A 1 83 ? 10.041 6.845 -2.966 1.00 97.44 83 GLY A N 1
ATOM 646 C CA . GLY A 1 83 ? 8.717 7.247 -3.462 1.00 97.44 83 GLY A CA 1
ATOM 647 C C . GLY A 1 83 ? 7.792 6.105 -3.909 1.00 97.44 83 GLY A C 1
ATOM 648 O O . GLY A 1 83 ? 6.759 6.369 -4.516 1.00 97.44 83 GLY A O 1
ATOM 649 N N . ASN A 1 84 ? 8.131 4.849 -3.614 1.00 98.31 84 ASN A N 1
ATOM 650 C CA . ASN A 1 84 ? 7.423 3.660 -4.094 1.00 98.31 84 ASN A CA 1
ATOM 651 C C . ASN A 1 84 ? 6.470 3.027 -3.059 1.00 98.31 84 ASN A C 1
ATOM 653 O O . ASN A 1 84 ? 5.871 1.989 -3.323 1.00 98.31 84 ASN A O 1
ATOM 657 N N . THR A 1 85 ? 6.353 3.597 -1.859 1.00 98.25 85 THR A N 1
ATOM 658 C CA . THR A 1 85 ? 5.492 3.054 -0.796 1.00 98.25 85 THR A CA 1
ATOM 659 C C . THR A 1 85 ? 4.121 3.712 -0.837 1.00 98.25 85 THR A C 1
ATOM 661 O O . THR A 1 85 ? 4.058 4.937 -0.791 1.00 98.25 85 THR A O 1
ATOM 664 N N . ILE A 1 86 ? 3.032 2.940 -0.824 1.00 98.06 86 ILE A N 1
ATOM 665 C CA . ILE A 1 86 ? 1.687 3.477 -0.565 1.00 98.06 86 ILE A CA 1
ATOM 666 C C . ILE A 1 86 ? 1.385 3.341 0.921 1.00 98.06 86 ILE A C 1
ATOM 668 O O . ILE A 1 86 ? 1.440 2.238 1.467 1.00 98.06 86 ILE A O 1
ATOM 672 N N . ARG A 1 87 ? 1.080 4.464 1.580 1.00 95.75 87 ARG A N 1
ATOM 673 C CA . ARG A 1 87 ? 0.818 4.506 3.024 1.00 95.75 87 ARG A CA 1
ATOM 674 C C . ARG A 1 87 ? -0.637 4.817 3.327 1.00 95.75 87 ARG A C 1
ATOM 676 O O . ARG A 1 87 ? -1.232 5.726 2.755 1.00 95.75 87 ARG A O 1
ATOM 683 N N . PHE A 1 88 ? -1.138 4.109 4.326 1.00 94.94 88 PHE A N 1
ATOM 684 C CA . PHE A 1 88 ? -2.460 4.240 4.897 1.00 94.94 88 PHE A CA 1
ATOM 685 C C . PHE A 1 88 ? -2.337 4.663 6.358 1.00 94.94 88 PHE A C 1
ATOM 687 O O . PHE A 1 88 ? -1.492 4.157 7.100 1.00 94.94 88 PHE A O 1
ATOM 694 N N . LEU A 1 89 ? -3.162 5.630 6.739 1.00 91.56 89 LEU A N 1
ATOM 695 C CA . LEU A 1 89 ? -3.364 6.052 8.116 1.00 91.56 89 LEU A CA 1
ATOM 696 C C . LEU A 1 89 ? -4.767 6.652 8.186 1.00 91.56 89 LEU A C 1
ATOM 698 O O . LEU A 1 89 ? -4.960 7.824 7.864 1.00 91.56 89 LEU A O 1
ATOM 702 N N . MET A 1 90 ? -5.742 5.800 8.488 1.00 83.75 90 MET A N 1
ATOM 703 C CA . MET A 1 90 ? -7.140 6.198 8.628 1.00 83.75 90 MET A CA 1
ATOM 704 C C . MET A 1 90 ? -7.402 6.706 10.054 1.00 83.75 90 MET A C 1
ATOM 706 O O . MET A 1 90 ? -6.727 6.231 10.973 1.00 83.75 90 MET A O 1
ATOM 710 N N . PRO A 1 91 ? -8.327 7.667 10.228 1.00 72.50 91 PRO A N 1
ATOM 711 C CA . PRO A 1 91 ? -8.772 8.115 11.546 1.00 72.50 91 PRO A CA 1
ATOM 712 C C . PRO A 1 91 ? -9.440 6.994 12.352 1.00 72.50 91 PRO A C 1
ATOM 714 O O . PRO A 1 91 ? -10.022 6.073 11.728 1.00 72.50 91 PRO A O 1
#

Secondary structure (DSSP, 8-state):
-HHHHHTTHHHHHHHHHHHHHHHHHHHHHH-TTEEEEEEETTEEEEEEBS-TTT--B-HHHHHHHHHHHHHTT---EEESTTS-EEEEE--

Radius of gyration: 14.62 Å; Cα contacts (8 Å, |Δi|>4): 148; chains: 1; bounding box: 31×23×39 Å